Protein AF-A0A5H2Y8Z6-F1 (afdb_monomer_lite)

Foldseek 3Di:
DPPPPVVVVVVLDQKDWDAFKFKKAFAPPCVPDDDPLRFLQSLVCVSVVPPDFDFFFFPPGRHTFPHFTWIARCPDPDPVSNPFIWTTGHHPVVSVDHGDMGITGGRGMTGGPPCCSRVVD

pLDDT: mean 89.79, std 12.62, range [40.81, 98.44]

Secondary structure (DSSP, 8-state):
---HHHHHHHHT-SEEE-SS--EEEEPSS-TT---TTSSHHHHHHHHHT--SPPBPSBTT--SBP-EEEEEE-TT-S-HHHHTS-EEEEE-HHHHTSTT-EEEBPTTPEEEE--HHHHT--

Radius of gyration: 13.83 Å; chains: 1; bounding box: 47×32×28 Å

Structure (mmCIF, N/CA/C/O backbone):
data_AF-A0A5H2Y8Z6-F1
#
_entry.id   AF-A0A5H2Y8Z6-F1
#
loop_
_atom_site.group_PDB
_atom_site.id
_atom_site.type_symbol
_atom_site.label_atom_id
_atom_site.label_alt_id
_atom_site.label_comp_id
_atom_site.label_asym_id
_atom_site.label_entity_id
_atom_site.label_seq_id
_atom_site.pdbx_PDB_ins_code
_atom_site.Cartn_x
_atom_site.Cartn_y
_atom_site.Cartn_z
_atom_site.occupancy
_atom_site.B_iso_or_equiv
_atom_site.auth_seq_id
_atom_site.auth_comp_id
_atom_site.auth_asym_id
_atom_site.auth_atom_id
_atom_site.pdbx_PDB_model_num
ATOM 1 N N . MET A 1 1 ? 35.136 2.781 1.533 1.00 41.31 1 MET A N 1
ATOM 2 C CA . MET A 1 1 ? 33.767 3.291 1.774 1.00 41.31 1 MET A CA 1
ATOM 3 C C . MET A 1 1 ? 32.783 2.126 1.738 1.00 41.31 1 MET A C 1
ATOM 5 O O . MET A 1 1 ? 32.560 1.551 0.681 1.00 41.31 1 MET A O 1
ATOM 9 N N . HIS A 1 2 ? 32.266 1.718 2.900 1.00 40.81 2 HIS A N 1
ATOM 10 C CA . HIS A 1 2 ? 31.299 0.622 3.059 1.00 40.81 2 HIS A CA 1
ATOM 11 C C . HIS A 1 2 ? 29.877 1.099 2.695 1.00 40.81 2 HIS A C 1
ATOM 13 O O . HIS A 1 2 ? 29.038 1.305 3.560 1.00 40.81 2 HIS A O 1
ATOM 19 N N . VAL A 1 3 ? 29.597 1.308 1.406 1.00 50.22 3 VAL A N 1
ATOM 20 C CA . VAL A 1 3 ? 28.240 1.649 0.911 1.00 50.22 3 VAL A CA 1
ATOM 21 C C . VAL A 1 3 ? 27.413 0.417 0.519 1.00 50.22 3 VAL A C 1
ATOM 23 O O . VAL A 1 3 ? 26.210 0.520 0.308 1.00 50.22 3 VAL A O 1
ATOM 26 N N . ARG A 1 4 ? 28.031 -0.772 0.465 1.00 51.59 4 ARG A N 1
ATOM 27 C CA . ARG A 1 4 ? 27.358 -2.025 0.073 1.00 51.59 4 ARG A CA 1
ATOM 28 C C . ARG A 1 4 ? 26.432 -2.614 1.148 1.00 51.59 4 ARG A C 1
ATOM 30 O O . ARG A 1 4 ? 25.507 -3.324 0.782 1.00 51.59 4 ARG A O 1
ATOM 37 N N . GLY A 1 5 ? 26.661 -2.322 2.433 1.00 54.66 5 GLY A N 1
ATOM 38 C CA . GLY A 1 5 ? 25.867 -2.873 3.545 1.00 54.66 5 GLY A CA 1
ATOM 39 C C . GLY A 1 5 ? 24.472 -2.252 3.644 1.00 54.66 5 GLY A C 1
ATOM 40 O O . GLY A 1 5 ? 23.476 -2.948 3.482 1.00 54.66 5 GLY A O 1
ATOM 41 N N . TYR A 1 6 ? 24.406 -0.926 3.787 1.00 59.97 6 TYR A N 1
ATOM 42 C CA . TYR A 1 6 ? 23.151 -0.186 3.984 1.00 59.97 6 TYR A CA 1
ATOM 43 C C . TYR A 1 6 ? 22.122 -0.394 2.866 1.00 59.97 6 TYR A C 1
ATOM 45 O O . TYR A 1 6 ? 20.934 -0.555 3.124 1.00 59.97 6 TYR A O 1
ATOM 53 N N . PHE A 1 7 ? 22.566 -0.426 1.609 1.00 58.69 7 PHE A N 1
ATOM 54 C CA . PHE A 1 7 ? 21.666 -0.652 0.477 1.00 58.69 7 PHE A CA 1
ATOM 55 C C . PHE A 1 7 ? 21.048 -2.058 0.497 1.00 58.69 7 PHE A C 1
ATOM 57 O O . PHE A 1 7 ? 19.872 -2.231 0.172 1.00 58.69 7 PHE A O 1
ATOM 64 N N . TRP A 1 8 ? 21.830 -3.063 0.898 1.00 61.78 8 TRP A N 1
ATOM 65 C CA . TRP A 1 8 ? 21.368 -4.446 0.959 1.00 61.78 8 TRP A CA 1
ATOM 66 C C . TRP A 1 8 ? 20.428 -4.683 2.138 1.00 61.78 8 TRP A C 1
ATOM 68 O O . TRP A 1 8 ? 19.400 -5.338 1.980 1.00 61.78 8 TRP A O 1
ATOM 78 N N . GLU A 1 9 ? 20.695 -4.037 3.271 1.00 67.00 9 GLU A N 1
ATOM 79 C CA . GLU A 1 9 ? 19.783 -4.001 4.416 1.00 67.00 9 GLU A CA 1
ATOM 80 C C . GLU A 1 9 ? 18.419 -3.396 4.054 1.00 67.00 9 GLU A C 1
ATOM 82 O O . GLU A 1 9 ? 17.388 -3.945 4.439 1.00 67.00 9 GLU A O 1
ATOM 87 N N . MET A 1 10 ? 18.380 -2.326 3.248 1.00 66.00 10 MET A N 1
ATOM 88 C CA . MET A 1 10 ? 17.113 -1.721 2.812 1.00 66.00 10 MET A CA 1
ATOM 89 C C . MET A 1 10 ? 16.278 -2.654 1.929 1.00 66.00 10 MET A C 1
ATOM 91 O O . MET A 1 10 ? 15.058 -2.704 2.077 1.00 66.00 10 MET A O 1
ATOM 95 N N . LEU A 1 11 ? 16.910 -3.405 1.024 1.00 70.69 11 LEU A N 1
ATOM 96 C CA . LEU A 1 11 ? 16.205 -4.354 0.153 1.00 70.69 11 LEU A CA 1
ATOM 97 C C . LEU A 1 11 ? 15.732 -5.603 0.902 1.00 70.69 11 LEU A C 1
ATOM 99 O O . LEU A 1 11 ? 14.743 -6.219 0.503 1.00 70.69 11 LEU A O 1
ATOM 103 N N . MET A 1 12 ? 16.402 -5.946 2.002 1.00 78.81 12 MET A N 1
ATOM 104 C CA . MET A 1 12 ? 15.996 -7.009 2.924 1.00 78.81 12 MET A CA 1
ATOM 105 C C . MET A 1 12 ? 15.057 -6.507 4.032 1.00 78.81 12 MET A C 1
ATOM 107 O O . MET A 1 12 ? 14.625 -7.285 4.885 1.00 78.81 12 MET A O 1
ATOM 111 N N . SER A 1 13 ? 14.694 -5.223 4.030 1.00 87.06 13 SER A N 1
ATOM 112 C CA . SER A 1 13 ? 13.721 -4.707 4.983 1.00 87.06 13 SER A CA 1
ATOM 113 C C . SER A 1 13 ? 12.315 -5.190 4.633 1.00 87.06 13 SER A C 1
ATOM 115 O O . SER A 1 13 ? 11.842 -5.072 3.501 1.00 87.06 13 SER A O 1
ATOM 117 N N . LYS A 1 14 ? 11.601 -5.697 5.642 1.00 92.69 14 LYS A N 1
ATOM 118 C CA . LYS A 1 14 ? 10.192 -6.099 5.506 1.00 92.69 14 LYS A CA 1
ATOM 119 C C . LYS A 1 14 ? 9.261 -4.896 5.368 1.00 92.69 14 LYS A C 1
ATOM 121 O O . LYS A 1 14 ? 8.152 -5.046 4.861 1.00 92.69 14 LYS A O 1
ATOM 126 N N . THR A 1 15 ? 9.705 -3.721 5.807 1.00 95.19 15 THR A N 1
ATOM 127 C CA . THR A 1 15 ? 8.919 -2.486 5.817 1.00 95.19 15 THR A CA 1
ATOM 128 C C . THR A 1 15 ? 9.699 -1.325 5.215 1.00 95.19 15 THR A C 1
ATOM 130 O O . THR A 1 15 ? 10.912 -1.218 5.388 1.00 95.19 15 THR A O 1
ATOM 133 N N . LEU A 1 16 ? 8.993 -0.412 4.562 1.00 95.50 16 LEU A N 1
ATOM 134 C CA . LEU A 1 16 ? 9.518 0.849 4.065 1.00 95.50 16 LEU A CA 1
ATOM 135 C C . LEU A 1 16 ? 8.659 1.985 4.617 1.00 95.50 16 LEU A C 1
ATOM 137 O O . LEU A 1 16 ? 7.495 2.113 4.247 1.00 95.50 16 LEU A O 1
ATOM 141 N N . THR A 1 17 ? 9.239 2.816 5.476 1.00 94.56 17 THR A N 1
ATOM 142 C CA . THR A 1 17 ? 8.620 4.074 5.907 1.00 94.56 17 THR A CA 1
ATOM 143 C C . THR A 1 17 ? 9.103 5.179 4.988 1.00 94.56 17 THR A C 1
ATOM 145 O O . THR A 1 17 ? 10.307 5.331 4.777 1.00 94.56 17 THR A O 1
ATOM 148 N N . THR A 1 18 ? 8.176 5.936 4.416 1.00 90.38 18 THR A N 1
ATOM 149 C CA . THR A 1 18 ? 8.527 7.071 3.560 1.00 90.38 18 THR A CA 1
ATOM 150 C C . THR A 1 18 ? 8.672 8.334 4.392 1.00 90.38 18 THR A C 1
ATOM 152 O O . THR A 1 18 ? 8.048 8.444 5.437 1.00 90.38 18 THR A O 1
ATOM 155 N N . ASN A 1 19 ? 9.485 9.288 3.940 1.00 90.69 19 ASN A N 1
ATOM 156 C CA . ASN A 1 19 ? 9.488 10.633 4.511 1.00 90.69 19 ASN A CA 1
ATOM 157 C C . ASN A 1 19 ? 8.523 11.496 3.692 1.00 90.69 19 ASN A C 1
ATOM 159 O O . ASN A 1 19 ? 8.725 11.692 2.490 1.00 90.69 19 ASN A O 1
ATOM 163 N N . GLY A 1 20 ? 7.439 11.941 4.321 1.00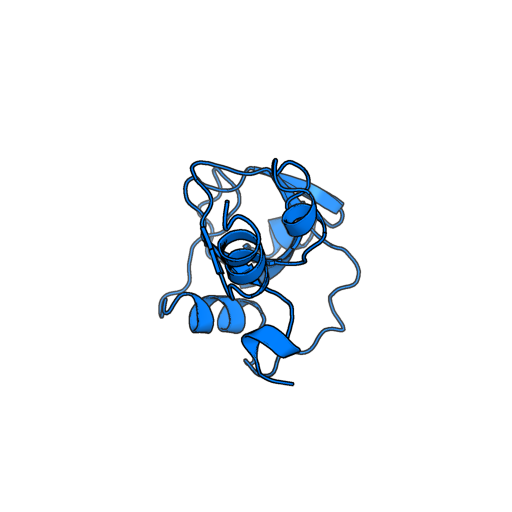 94.44 20 GLY A N 1
ATOM 164 C CA . GLY A 1 20 ? 6.328 12.588 3.646 1.00 94.44 20 GLY A CA 1
ATOM 165 C C . GLY A 1 20 ? 5.536 11.630 2.754 1.00 94.44 20 GLY A C 1
ATOM 166 O O . GLY A 1 20 ? 5.613 10.402 2.850 1.00 94.44 20 GLY A O 1
ATOM 167 N N . SER A 1 21 ? 4.705 12.210 1.894 1.00 96.69 21 SER A N 1
ATOM 168 C CA . SER A 1 21 ? 3.887 11.445 0.958 1.00 96.69 21 SER A CA 1
ATOM 169 C C . SER A 1 21 ? 4.739 10.866 -0.183 1.00 96.69 21 SER A C 1
ATOM 171 O O . SER A 1 21 ? 5.691 11.496 -0.656 1.00 96.69 21 SER A O 1
ATOM 173 N N . VAL A 1 22 ? 4.334 9.722 -0.739 1.00 97.56 22 VAL A N 1
ATOM 174 C CA . VAL A 1 22 ? 4.891 9.132 -1.976 1.00 97.56 22 VAL A CA 1
ATOM 175 C C . VAL A 1 22 ? 3.803 8.902 -3.024 1.00 97.56 22 VAL A C 1
ATOM 177 O O . VAL A 1 22 ? 2.613 8.997 -2.731 1.00 97.56 22 VAL A O 1
ATOM 180 N N . THR A 1 23 ? 4.203 8.728 -4.284 1.00 98.06 23 THR A N 1
ATOM 181 C CA . THR A 1 23 ? 3.275 8.270 -5.327 1.00 98.06 23 THR A CA 1
ATOM 182 C C . THR A 1 23 ? 3.234 6.754 -5.271 1.00 98.06 23 THR A C 1
ATOM 184 O O . THR A 1 23 ? 4.289 6.123 -5.304 1.00 98.06 23 THR A O 1
ATOM 187 N N . MET A 1 24 ? 2.035 6.192 -5.189 1.00 97.44 24 MET A N 1
ATOM 188 C CA . MET A 1 24 ? 1.787 4.755 -5.207 1.00 97.44 24 MET A CA 1
ATOM 189 C C . MET A 1 24 ? 0.902 4.416 -6.400 1.00 97.44 24 MET A C 1
ATOM 191 O O . MET A 1 24 ? -0.080 5.111 -6.644 1.00 97.44 24 MET A O 1
ATOM 195 N N . LYS A 1 25 ? 1.246 3.368 -7.145 1.00 97.50 25 LYS A N 1
ATOM 196 C CA . LYS A 1 25 ? 0.446 2.878 -8.270 1.00 97.50 25 LYS A CA 1
ATOM 197 C C . LYS A 1 25 ? -0.118 1.506 -7.929 1.00 97.50 25 LYS A C 1
ATOM 199 O O . LYS A 1 25 ? 0.662 0.611 -7.601 1.00 97.50 25 LYS A O 1
ATOM 204 N N . ASN A 1 26 ? -1.437 1.342 -8.030 1.00 94.94 26 ASN A N 1
ATOM 205 C CA . ASN A 1 26 ? -2.091 0.048 -7.829 1.00 94.94 26 ASN A CA 1
ATOM 206 C C . ASN A 1 26 ? -1.696 -0.953 -8.914 1.00 94.94 26 ASN A C 1
ATOM 208 O O . ASN A 1 26 ? -1.688 -0.631 -10.102 1.00 94.94 26 ASN A O 1
ATOM 212 N N . LEU A 1 27 ? -1.418 -2.187 -8.500 1.00 93.19 27 LEU A N 1
ATOM 213 C CA . LEU A 1 27 ? -1.129 -3.294 -9.401 1.00 93.19 27 LEU A CA 1
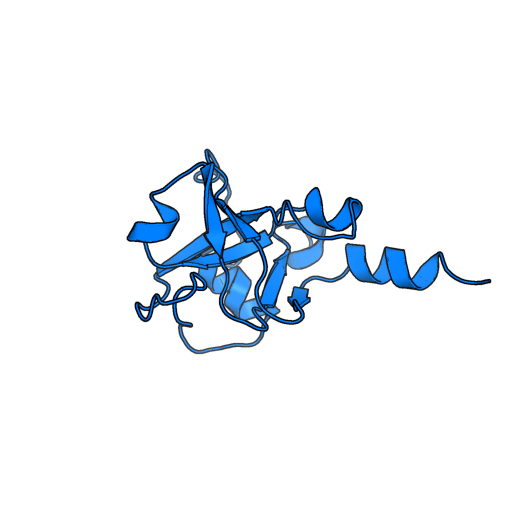ATOM 214 C C . LEU A 1 27 ? -2.397 -4.078 -9.738 1.00 93.19 27 LEU A C 1
ATOM 216 O O . LEU A 1 27 ? -3.126 -4.521 -8.849 1.00 93.19 27 LEU A O 1
ATOM 220 N N . ASN A 1 28 ? -2.610 -4.309 -11.031 1.00 87.44 28 ASN A N 1
ATOM 221 C CA . ASN A 1 28 ? -3.652 -5.198 -11.529 1.00 87.44 28 ASN A CA 1
ATOM 222 C C . ASN A 1 28 ? -3.233 -6.682 -11.429 1.00 87.44 28 ASN A C 1
ATOM 224 O O . ASN A 1 28 ? -2.046 -6.995 -11.316 1.00 87.44 28 ASN A O 1
ATOM 228 N N . GLY A 1 29 ? -4.202 -7.602 -11.479 1.00 78.38 29 GLY A N 1
ATOM 229 C CA . GLY A 1 29 ? -3.947 -9.046 -11.587 1.00 78.38 29 GLY A CA 1
ATOM 230 C C . GLY A 1 29 ? -3.251 -9.661 -10.370 1.00 78.38 29 GLY A C 1
ATOM 231 O O . GLY A 1 29 ? -2.474 -10.603 -10.498 1.00 78.38 29 GLY A O 1
ATOM 232 N N . THR A 1 30 ? -3.473 -9.103 -9.177 1.00 80.19 30 THR A N 1
ATOM 233 C CA . THR A 1 30 ? -2.887 -9.616 -7.925 1.00 80.19 30 THR A CA 1
ATOM 234 C C . THR A 1 30 ? -3.866 -10.429 -7.078 1.00 80.19 30 THR A C 1
ATOM 236 O O . THR A 1 30 ? -3.503 -10.848 -5.981 1.00 80.19 30 THR A O 1
ATOM 239 N N . SER A 1 31 ? -5.074 -10.679 -7.596 1.00 70.25 31 SER A N 1
ATOM 240 C CA . SER A 1 31 ? -6.147 -11.443 -6.945 1.00 70.25 31 SER A CA 1
ATOM 241 C C . SER A 1 31 ? -5.740 -12.866 -6.587 1.00 70.25 31 SER A C 1
ATOM 243 O O . SER A 1 31 ? -6.116 -13.350 -5.529 1.00 70.25 31 SER A O 1
ATOM 245 N N . ASP A 1 32 ? -4.925 -13.498 -7.429 1.00 70.75 32 ASP A N 1
ATOM 246 C CA . ASP A 1 32 ? -4.572 -14.919 -7.298 1.00 70.75 32 ASP A CA 1
ATOM 247 C C . ASP A 1 32 ? -3.393 -15.131 -6.334 1.00 70.75 32 ASP A C 1
ATOM 249 O O . ASP A 1 32 ? -2.845 -16.225 -6.195 1.00 70.75 32 ASP A O 1
ATOM 253 N N . LYS A 1 33 ? -2.935 -14.052 -5.688 1.00 75.75 33 LYS A N 1
ATOM 254 C CA . LYS A 1 33 ? -1.835 -14.107 -4.734 1.00 75.75 33 LYS A CA 1
ATOM 255 C C . LYS A 1 33 ? -2.382 -14.403 -3.349 1.00 75.75 33 LYS A C 1
ATOM 257 O O . LYS A 1 33 ? -2.820 -13.498 -2.646 1.00 75.75 33 LYS A O 1
ATOM 262 N N . ASP A 1 34 ? -2.217 -15.642 -2.914 1.00 81.00 34 ASP A N 1
ATOM 263 C CA . ASP A 1 34 ? -2.499 -16.009 -1.530 1.00 81.00 34 ASP A CA 1
ATOM 264 C C . ASP A 1 34 ? -1.346 -15.635 -0.591 1.00 81.00 34 ASP A C 1
ATOM 266 O O . ASP A 1 34 ? -0.156 -15.802 -0.914 1.00 81.00 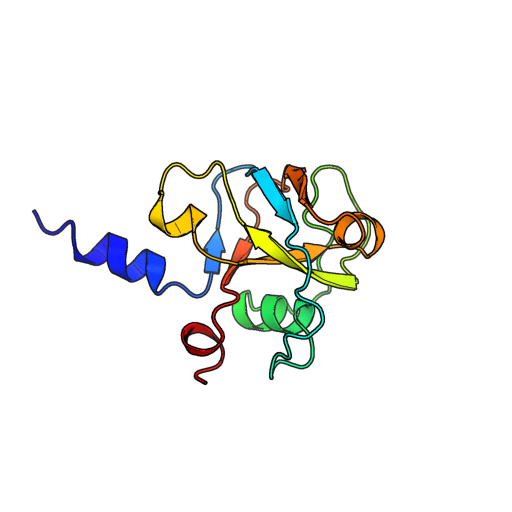34 ASP A O 1
ATOM 270 N N . CYS A 1 35 ? -1.712 -15.164 0.604 1.00 84.06 35 CYS A N 1
ATOM 271 C CA . CYS A 1 35 ? -0.801 -14.908 1.713 1.00 84.06 35 CYS A CA 1
ATOM 272 C C . CYS A 1 35 ? -1.170 -15.766 2.930 1.00 84.06 35 CYS A C 1
ATOM 274 O O . CYS A 1 35 ? -2.325 -15.821 3.344 1.00 84.06 35 CYS A O 1
ATOM 276 N N . LYS A 1 36 ? -0.163 -16.382 3.562 1.00 86.50 36 LYS A N 1
ATOM 277 C CA . LYS A 1 36 ? -0.332 -17.200 4.778 1.00 86.50 36 LYS A CA 1
ATOM 278 C C . LYS A 1 36 ? -0.796 -16.396 5.999 1.00 86.50 36 LYS A C 1
ATOM 280 O O . LYS A 1 36 ? -1.206 -16.989 6.988 1.00 86.50 36 LYS A O 1
ATOM 285 N N . CYS A 1 37 ? -0.745 -15.065 5.937 1.00 88.69 37 CYS A N 1
ATOM 286 C CA . CYS A 1 37 ? -1.258 -14.178 6.981 1.00 88.69 37 CYS A CA 1
ATOM 287 C C . CYS A 1 37 ? -2.798 -14.086 7.011 1.00 88.69 37 CYS A C 1
ATOM 289 O O . CYS A 1 37 ? -3.329 -13.330 7.815 1.00 88.69 37 CYS A O 1
ATOM 291 N N . GLY A 1 38 ? -3.515 -14.815 6.147 1.00 89.69 38 GLY A N 1
ATOM 292 C CA . GLY A 1 38 ? -4.979 -14.801 6.050 1.00 89.69 38 GLY A CA 1
ATOM 293 C C . GLY A 1 38 ? -5.479 -13.789 5.021 1.00 89.69 38 GLY A C 1
ATOM 294 O O . GLY A 1 38 ? -6.197 -14.152 4.095 1.00 89.69 38 GLY A O 1
ATOM 295 N N . SER A 1 39 ? -5.028 -12.539 5.118 1.00 93.06 39 SER A N 1
ATOM 296 C CA . SER A 1 39 ? -5.247 -11.518 4.090 1.00 93.06 39 SER A CA 1
ATOM 297 C C . SER A 1 39 ? -4.008 -10.644 3.894 1.00 93.06 39 SER A C 1
ATOM 299 O O . SER A 1 39 ? -3.109 -10.602 4.736 1.00 93.06 39 SER A O 1
ATOM 301 N N . TRP A 1 40 ? -3.955 -9.891 2.794 1.00 95.62 40 TRP A N 1
ATOM 302 C CA . TRP A 1 40 ? -2.900 -8.892 2.597 1.00 95.62 40 TRP A CA 1
ATOM 303 C C . TRP A 1 40 ? -3.019 -7.704 3.559 1.00 95.62 40 TRP A C 1
ATOM 305 O O . TRP A 1 40 ? -2.009 -7.096 3.905 1.00 95.62 40 TRP A O 1
ATOM 315 N N . LEU A 1 41 ? -4.221 -7.379 4.047 1.00 96.31 41 LEU A N 1
ATOM 316 C CA . LEU A 1 41 ? -4.359 -6.365 5.096 1.00 96.31 41 LEU A CA 1
ATOM 317 C C . LEU A 1 41 ? -3.761 -6.867 6.416 1.00 96.31 41 LEU A C 1
ATOM 319 O O . LEU A 1 41 ? -3.049 -6.126 7.090 1.00 96.31 41 LEU A O 1
ATOM 323 N N . ASP A 1 42 ? -3.998 -8.133 6.754 1.00 95.31 42 ASP A N 1
ATOM 324 C CA . ASP A 1 42 ? -3.421 -8.751 7.949 1.00 95.31 42 ASP A CA 1
ATOM 325 C C . ASP A 1 42 ? -1.911 -8.922 7.814 1.00 95.31 42 ASP A C 1
ATOM 327 O O . ASP A 1 42 ? -1.181 -8.668 8.766 1.00 95.31 42 ASP A O 1
ATOM 331 N N . HIS A 1 43 ? -1.415 -9.239 6.614 1.00 95.94 43 HIS A N 1
ATOM 332 C CA . HIS A 1 43 ? 0.015 -9.200 6.309 1.00 95.94 43 HIS A CA 1
ATOM 333 C C . HIS A 1 43 ? 0.615 -7.842 6.663 1.00 95.94 43 HIS A C 1
ATOM 335 O O . HIS A 1 43 ? 1.614 -7.769 7.375 1.00 95.94 43 HIS A O 1
ATOM 341 N N . TRP A 1 44 ? -0.022 -6.755 6.223 1.00 97.50 44 TRP A N 1
ATOM 342 C CA . TRP A 1 44 ? 0.431 -5.417 6.577 1.00 97.50 44 TRP A CA 1
ATOM 343 C C . TRP A 1 44 ? 0.449 -5.211 8.099 1.00 97.50 44 TRP A C 1
ATOM 345 O O . TRP A 1 44 ? 1.481 -4.822 8.641 1.00 97.50 44 TRP A O 1
ATOM 355 N N . LYS A 1 45 ? -0.644 -5.548 8.797 1.00 96.25 45 LYS A N 1
ATOM 356 C CA . LYS A 1 45 ? -0.770 -5.422 10.262 1.00 96.25 45 LYS A CA 1
ATOM 357 C C . LYS A 1 45 ? 0.304 -6.201 11.025 1.00 96.25 45 LYS A C 1
ATOM 359 O O . LYS A 1 45 ? 0.902 -5.673 11.960 1.00 96.25 45 LYS A O 1
ATOM 364 N N . VAL A 1 46 ? 0.584 -7.437 10.608 1.00 95.38 46 VAL A N 1
ATOM 365 C CA . VAL A 1 46 ? 1.598 -8.309 11.222 1.00 95.38 46 VAL A CA 1
ATOM 366 C C . VAL A 1 46 ? 2.979 -7.660 11.164 1.00 95.38 46 VAL A C 1
ATOM 368 O O . VAL A 1 46 ? 3.673 -7.602 12.179 1.00 95.38 46 VAL A O 1
ATOM 371 N N . PHE A 1 47 ? 3.380 -7.139 10.001 1.00 95.25 47 PHE A N 1
ATOM 372 C CA . PHE A 1 47 ? 4.725 -6.580 9.832 1.00 95.25 47 PHE A CA 1
ATOM 373 C C . PHE A 1 47 ? 4.866 -5.139 10.328 1.00 95.25 47 PHE A C 1
ATOM 375 O O . PHE A 1 47 ? 5.979 -4.737 10.660 1.00 95.25 47 PHE A O 1
ATOM 382 N N . THR A 1 48 ? 3.772 -4.384 10.455 1.00 95.19 48 THR A N 1
ATOM 383 C CA . THR A 1 48 ? 3.783 -3.070 11.121 1.00 95.19 48 THR A CA 1
ATOM 384 C C . THR A 1 48 ? 3.537 -3.145 12.626 1.00 95.19 48 THR A C 1
ATOM 386 O O . THR A 1 48 ? 3.730 -2.147 13.317 1.00 95.19 48 THR A O 1
ATOM 389 N N . LYS A 1 49 ? 3.152 -4.317 13.153 1.00 94.88 49 LYS A N 1
ATOM 390 C CA . LYS A 1 49 ? 2.761 -4.537 14.558 1.00 94.88 49 LYS A CA 1
ATOM 391 C C . LYS A 1 49 ? 1.556 -3.689 14.991 1.00 94.88 49 LYS A C 1
ATOM 393 O O . LYS A 1 49 ? 1.384 -3.406 16.175 1.00 94.88 49 LYS A O 1
ATOM 398 N N . VAL A 1 50 ? 0.715 -3.292 14.038 1.00 93.81 50 VAL A N 1
ATOM 399 C CA . VAL A 1 50 ? -0.516 -2.537 14.289 1.00 93.81 50 VAL A CA 1
ATOM 400 C C . VAL A 1 50 ? -1.677 -3.518 14.412 1.00 93.81 50 VAL A C 1
ATOM 402 O O . VAL A 1 50 ? -1.966 -4.260 13.479 1.00 93.81 50 VAL A O 1
ATOM 405 N N . SER A 1 51 ? -2.362 -3.522 15.555 1.00 90.56 51 SER A N 1
ATOM 406 C CA . SER A 1 51 ? -3.508 -4.409 15.804 1.00 90.56 51 SER A CA 1
ATOM 407 C C . SER A 1 51 ? -4.838 -3.840 15.302 1.00 90.56 51 SER A C 1
ATOM 409 O O . SER A 1 51 ? -5.746 -4.594 14.948 1.00 90.56 51 SER A O 1
ATOM 411 N N . SER A 1 52 ? -4.969 -2.513 15.247 1.00 94.50 52 SER A N 1
ATOM 412 C CA . SER A 1 52 ? -6.177 -1.842 14.773 1.00 94.50 52 SER A CA 1
ATOM 413 C C . SER A 1 52 ? -6.280 -1.853 13.246 1.00 94.50 52 SER A C 1
ATOM 415 O O . SER A 1 52 ? -5.299 -2.018 12.519 1.00 94.50 52 SER A O 1
ATOM 417 N N . THR A 1 53 ? -7.497 -1.684 12.730 1.00 94.94 53 THR A N 1
ATOM 418 C CA . THR A 1 53 ? -7.696 -1.471 11.294 1.00 94.94 53 THR A CA 1
ATOM 419 C C . THR A 1 53 ? -7.275 -0.044 10.937 1.00 94.94 53 THR A C 1
ATOM 421 O O . THR A 1 53 ? -7.873 0.902 11.453 1.00 94.94 53 THR A O 1
ATOM 424 N N . PRO A 1 54 ? -6.257 0.137 10.075 1.00 96.38 54 PRO A N 1
ATOM 425 C CA . PRO A 1 54 ? -5.814 1.463 9.673 1.00 96.38 54 PRO A CA 1
ATOM 426 C C . PRO A 1 54 ? -6.841 2.122 8.744 1.00 96.38 54 PRO A C 1
ATOM 428 O O . PRO A 1 54 ? -7.721 1.472 8.173 1.00 96.38 54 PRO A O 1
ATOM 431 N N . THR A 1 55 ? -6.702 3.429 8.549 1.00 97.81 55 THR A N 1
ATOM 432 C CA . THR A 1 55 ? -7.417 4.125 7.471 1.00 97.81 55 THR A CA 1
ATOM 433 C C . THR A 1 55 ? -6.747 3.859 6.124 1.00 97.81 55 THR A C 1
ATOM 435 O O . THR A 1 55 ? -5.589 3.446 6.058 1.00 97.81 55 THR A O 1
ATOM 438 N N . CYS A 1 56 ? -7.468 4.113 5.033 1.00 98.38 56 CYS A N 1
ATOM 439 C CA . CYS A 1 56 ? -6.920 4.032 3.687 1.00 98.38 56 CYS A CA 1
ATOM 440 C C . CYS A 1 56 ? -5.676 4.928 3.543 1.00 98.38 56 CYS A C 1
ATOM 442 O O . CYS A 1 56 ? -5.667 6.080 3.985 1.00 98.38 56 CYS A O 1
ATOM 444 N N . HIS A 1 57 ? -4.636 4.399 2.898 1.00 97.69 57 HIS A N 1
ATOM 445 C CA . HIS A 1 57 ? -3.384 5.110 2.645 1.00 97.69 57 HIS A CA 1
ATOM 446 C C . HIS A 1 57 ? -3.496 6.249 1.632 1.00 97.69 57 HIS A C 1
ATOM 448 O O . HIS A 1 57 ? -2.573 7.054 1.550 1.00 97.69 57 HIS A O 1
ATOM 454 N N . VAL A 1 58 ? -4.579 6.345 0.857 1.00 98.44 58 VAL A N 1
ATOM 455 C CA . VAL A 1 58 ? -4.763 7.442 -0.103 1.00 98.44 58 VAL A CA 1
ATOM 456 C C . VAL A 1 58 ? -4.934 8.760 0.655 1.00 98.44 58 VAL A C 1
ATOM 458 O O . VAL A 1 58 ? -5.749 8.866 1.575 1.00 98.44 58 VAL A O 1
ATOM 461 N N . ALA A 1 59 ? -4.149 9.770 0.281 1.00 98.12 59 ALA A N 1
ATOM 462 C CA . ALA A 1 59 ? -4.223 11.104 0.861 1.00 98.12 59 ALA A CA 1
ATOM 463 C C . ALA A 1 59 ? -5.645 11.674 0.732 1.00 98.12 59 ALA A C 1
ATOM 465 O O . ALA A 1 59 ? -6.272 11.569 -0.319 1.00 98.12 59 ALA A O 1
ATOM 466 N N . GLY A 1 60 ? -6.164 12.257 1.815 1.00 97.44 60 GLY A N 1
ATOM 467 C CA . GLY A 1 60 ? -7.530 12.790 1.870 1.00 97.44 60 GLY A CA 1
ATOM 468 C C . GLY A 1 60 ? -8.637 11.744 2.070 1.00 97.44 60 GLY A C 1
ATOM 469 O O . GLY A 1 60 ? -9.774 12.120 2.339 1.00 97.44 60 GLY A O 1
ATOM 470 N N . CYS A 1 61 ? -8.338 10.441 2.010 1.00 98.31 61 CYS A N 1
ATOM 471 C CA . CYS A 1 61 ? -9.322 9.397 2.292 1.00 98.31 61 CYS A CA 1
ATOM 472 C C . CYS A 1 61 ? -9.336 9.025 3.781 1.00 98.31 61 CYS A C 1
ATOM 474 O O . CYS A 1 61 ? -8.322 8.602 4.336 1.00 98.31 61 CYS A O 1
ATOM 476 N N . ASN A 1 62 ? -10.503 9.115 4.420 1.00 97.56 62 ASN A N 1
ATOM 477 C CA . ASN A 1 62 ? -10.682 8.763 5.835 1.00 97.56 62 ASN A CA 1
ATOM 478 C C . ASN A 1 62 ? -11.434 7.443 6.054 1.00 97.56 62 ASN A C 1
ATOM 480 O O . ASN A 1 62 ? -11.621 7.030 7.195 1.00 97.56 62 ASN A O 1
ATOM 484 N N . SER A 1 63 ? -11.842 6.758 4.983 1.00 98.25 63 SER A N 1
ATOM 485 C CA . SER A 1 63 ? -12.446 5.428 5.077 1.00 98.25 63 SER A CA 1
ATOM 486 C C . SER A 1 63 ? -11.466 4.425 5.690 1.00 98.25 63 SER A C 1
ATOM 488 O O . SER A 1 63 ? -10.251 4.514 5.478 1.00 98.25 63 SER A O 1
ATOM 490 N N . LEU A 1 64 ? -11.996 3.445 6.421 1.00 98.25 64 LEU A N 1
ATOM 491 C CA . LEU A 1 64 ? -11.205 2.319 6.913 1.00 98.25 64 LEU A CA 1
ATOM 492 C C . LEU A 1 64 ? -10.650 1.499 5.745 1.00 98.25 64 LEU A C 1
ATOM 494 O O . LEU A 1 64 ? -11.275 1.390 4.687 1.00 98.25 64 LEU A O 1
ATOM 498 N N . ALA A 1 65 ? -9.462 0.935 5.941 1.00 97.81 65 ALA A N 1
ATOM 499 C CA . ALA A 1 65 ? -8.925 -0.042 5.016 1.00 97.81 65 ALA A CA 1
ATOM 500 C C . ALA A 1 65 ? -9.691 -1.362 5.150 1.00 97.81 65 ALA A C 1
ATOM 502 O O . ALA A 1 65 ? -9.916 -1.861 6.250 1.00 97.81 65 ALA A O 1
ATOM 503 N N . GLU A 1 66 ? -10.058 -1.933 4.012 1.00 97.06 66 GLU A N 1
ATOM 504 C CA . GLU A 1 66 ? -10.747 -3.223 3.919 1.00 97.06 66 GLU A CA 1
ATOM 505 C C . GLU A 1 66 ? -9.841 -4.295 3.310 1.00 97.06 66 GLU A C 1
ATOM 507 O O . GLU A 1 66 ? -10.071 -5.484 3.505 1.00 97.06 66 GLU A O 1
ATOM 512 N N . VAL A 1 67 ? -8.819 -3.879 2.557 1.00 95.75 67 VAL A N 1
ATOM 513 C CA . VAL A 1 67 ? -7.901 -4.758 1.831 1.00 95.75 67 VAL A CA 1
ATOM 514 C C . VAL A 1 67 ? -6.465 -4.244 1.928 1.00 95.75 67 VAL A C 1
ATOM 516 O O . VAL A 1 67 ? -6.224 -3.057 2.156 1.00 95.75 67 VAL A O 1
ATOM 519 N N . GLY A 1 68 ? -5.500 -5.144 1.741 1.00 96.25 68 GLY A N 1
ATOM 520 C CA . GLY A 1 68 ? -4.108 -4.782 1.486 1.00 96.25 68 GLY A CA 1
ATOM 521 C C . GLY A 1 68 ? -3.885 -4.704 -0.019 1.00 96.25 68 GLY A C 1
ATOM 522 O O . GLY A 1 68 ? -3.828 -5.738 -0.679 1.00 96.25 68 GLY A O 1
ATOM 523 N N . ALA A 1 69 ? -3.791 -3.492 -0.557 1.00 96.56 69 ALA A N 1
ATOM 524 C CA . ALA A 1 69 ? -3.547 -3.257 -1.972 1.00 96.56 69 ALA A CA 1
ATOM 525 C C . ALA A 1 69 ? -2.089 -3.553 -2.320 1.00 96.56 69 ALA A C 1
ATOM 527 O O . ALA A 1 69 ? -1.178 -3.105 -1.618 1.00 96.56 69 ALA A O 1
ATOM 528 N N . HIS A 1 70 ? -1.870 -4.252 -3.430 1.00 96.75 70 HIS A N 1
ATOM 529 C CA . HIS A 1 70 ? -0.544 -4.377 -4.015 1.00 96.75 70 HIS A CA 1
ATOM 530 C C . HIS A 1 70 ? -0.214 -3.118 -4.808 1.00 96.75 70 HIS A C 1
ATOM 532 O O . HIS A 1 70 ? -0.943 -2.753 -5.730 1.00 96.75 70 HIS A O 1
ATOM 538 N N . VAL A 1 71 ? 0.906 -2.484 -4.481 1.00 97.31 71 VAL A N 1
ATOM 539 C CA . VAL A 1 71 ? 1.346 -1.248 -5.124 1.00 97.31 71 VAL A CA 1
ATOM 540 C C . VAL A 1 71 ? 2.824 -1.297 -5.483 1.00 97.31 71 VAL A C 1
ATOM 542 O O . VAL A 1 71 ? 3.611 -1.990 -4.839 1.00 97.31 71 VAL A O 1
ATOM 545 N N . ILE A 1 72 ? 3.209 -0.503 -6.475 1.00 97.12 72 ILE A N 1
ATOM 546 C CA . ILE A 1 72 ? 4.596 -0.054 -6.654 1.00 97.12 72 ILE A CA 1
ATOM 547 C C . ILE A 1 72 ? 4.708 1.419 -6.264 1.00 97.12 72 ILE A C 1
ATOM 549 O O . ILE A 1 72 ? 3.713 2.148 -6.252 1.00 97.12 72 ILE A O 1
ATOM 553 N N . LEU A 1 73 ? 5.929 1.867 -5.975 1.00 97.00 73 LEU A N 1
ATOM 554 C CA . LEU A 1 73 ? 6.237 3.256 -5.630 1.00 97.00 73 LEU A CA 1
ATOM 555 C C . LEU A 1 73 ? 7.104 3.882 -6.739 1.00 97.00 73 LEU A C 1
ATOM 557 O O . LEU A 1 73 ? 8.318 4.010 -6.577 1.00 97.00 73 LEU A O 1
ATOM 561 N N . PRO A 1 74 ? 6.521 4.242 -7.901 1.00 96.38 74 PRO A N 1
ATOM 562 C CA . PRO A 1 74 ? 7.272 4.482 -9.139 1.00 96.38 74 PRO A CA 1
ATOM 563 C C . PRO A 1 74 ? 8.136 5.749 -9.126 1.00 96.38 74 PRO A C 1
ATOM 565 O O . PRO A 1 74 ? 8.994 5.916 -9.988 1.00 96.38 74 PRO A O 1
ATOM 568 N N . LYS A 1 75 ? 7.926 6.649 -8.162 1.00 95.62 75 LYS A N 1
ATOM 569 C CA . LYS A 1 75 ? 8.623 7.944 -8.073 1.00 95.62 75 LYS A CA 1
ATOM 570 C C . LYS A 1 75 ? 9.587 8.030 -6.885 1.00 95.62 75 LYS A C 1
ATOM 572 O O . LYS A 1 75 ? 9.926 9.130 -6.475 1.00 95.62 75 LYS A O 1
ATOM 577 N N . LEU A 1 76 ? 10.000 6.895 -6.311 1.00 93.56 76 LEU A N 1
ATOM 578 C CA . LEU A 1 76 ? 11.109 6.881 -5.351 1.00 93.56 76 LEU A CA 1
ATOM 579 C C . LEU A 1 76 ? 12.442 7.143 -6.059 1.00 93.56 76 LEU A C 1
ATOM 581 O O . LEU A 1 76 ? 12.671 6.632 -7.156 1.00 93.56 76 LEU A O 1
ATOM 585 N N . ASP A 1 77 ? 13.344 7.856 -5.388 1.00 90.75 77 ASP A N 1
ATOM 586 C CA . ASP A 1 77 ? 14.692 8.123 -5.904 1.00 90.75 77 ASP A CA 1
ATOM 587 C C . ASP A 1 77 ? 15.515 6.834 -6.041 1.00 90.75 77 ASP A C 1
ATOM 589 O O . ASP A 1 77 ? 16.295 6.664 -6.978 1.00 90.75 77 ASP A O 1
ATOM 593 N N . ASN A 1 78 ? 15.312 5.880 -5.127 1.00 90.06 78 ASN A N 1
ATOM 594 C CA . ASN A 1 78 ? 15.999 4.596 -5.160 1.00 90.06 78 ASN A CA 1
ATOM 595 C C . ASN A 1 78 ? 15.339 3.647 -6.172 1.00 90.06 78 ASN A C 1
ATOM 597 O O . ASN A 1 78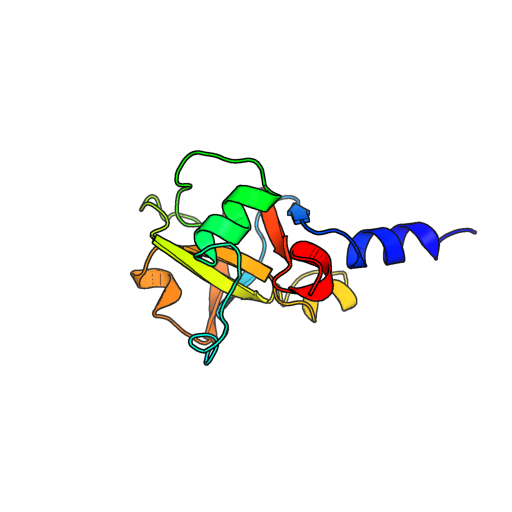 ? 14.277 3.072 -5.919 1.00 90.06 78 ASN A O 1
ATOM 601 N N . GLU A 1 79 ? 16.016 3.430 -7.301 1.00 91.44 79 GLU A N 1
ATOM 602 C CA . GLU A 1 79 ? 15.531 2.580 -8.388 1.00 91.44 79 GLU A CA 1
ATOM 603 C C . GLU A 1 79 ? 15.222 1.142 -7.959 1.00 91.44 79 GLU A C 1
ATOM 605 O O . GLU A 1 79 ? 14.246 0.564 -8.436 1.00 91.44 79 GLU A O 1
ATOM 610 N N . ALA A 1 80 ? 16.018 0.560 -7.063 1.00 90.19 80 ALA A N 1
ATOM 611 C CA . ALA A 1 80 ? 15.798 -0.815 -6.639 1.00 90.19 80 ALA A CA 1
ATOM 612 C C . ALA A 1 80 ? 14.506 -0.955 -5.827 1.00 90.19 80 ALA A C 1
ATOM 614 O O . ALA A 1 80 ? 13.783 -1.927 -6.022 1.00 90.19 80 ALA A O 1
ATOM 615 N N . LEU A 1 81 ? 14.160 0.047 -5.008 1.00 91.69 81 LEU A N 1
ATOM 616 C CA . LEU A 1 81 ? 12.884 0.082 -4.285 1.00 91.69 81 LEU A CA 1
ATOM 617 C C . LEU A 1 81 ? 11.690 0.280 -5.230 1.00 91.69 81 LEU A C 1
ATOM 619 O O . LEU A 1 81 ? 10.641 -0.318 -5.013 1.00 91.69 81 LEU A O 1
ATOM 623 N N . ARG A 1 82 ? 11.842 1.042 -6.325 1.00 92.81 82 ARG A N 1
ATOM 624 C CA . ARG A 1 82 ? 10.764 1.226 -7.322 1.00 92.81 82 ARG A CA 1
ATOM 625 C C . ARG A 1 82 ? 10.301 -0.078 -7.973 1.00 92.81 82 ARG A C 1
ATOM 627 O O . ARG A 1 82 ? 9.156 -0.164 -8.407 1.00 92.81 82 ARG A O 1
ATOM 634 N N . LYS A 1 83 ? 11.201 -1.059 -8.080 1.00 88.88 83 LYS A N 1
ATOM 635 C CA . LYS A 1 83 ? 10.947 -2.363 -8.714 1.00 88.88 83 LYS A CA 1
ATOM 636 C C . LYS A 1 83 ? 10.287 -3.370 -7.765 1.00 88.88 83 LYS A C 1
ATOM 638 O O . LYS A 1 83 ? 9.949 -4.468 -8.199 1.00 88.88 83 LYS A O 1
ATOM 643 N N . LEU A 1 84 ? 10.130 -3.027 -6.486 1.00 93.62 84 LEU A N 1
ATOM 644 C CA . LEU A 1 84 ? 9.515 -3.898 -5.492 1.00 93.62 84 LEU A CA 1
ATOM 645 C C . LEU A 1 84 ? 8.006 -3.675 -5.411 1.00 93.62 84 LEU A C 1
ATOM 647 O O . LEU A 1 84 ? 7.504 -2.562 -5.568 1.00 93.62 84 LEU A O 1
ATOM 651 N N . ASN A 1 85 ? 7.300 -4.758 -5.093 1.00 95.12 85 ASN A N 1
ATOM 652 C CA . ASN A 1 85 ? 5.881 -4.721 -4.783 1.00 95.12 85 ASN A CA 1
ATOM 653 C C . ASN A 1 85 ? 5.698 -4.569 -3.278 1.00 95.12 85 ASN A C 1
ATOM 655 O O . ASN A 1 85 ? 6.298 -5.300 -2.483 1.00 95.12 85 ASN A O 1
ATOM 659 N N . TYR A 1 86 ? 4.807 -3.666 -2.908 1.00 97.19 86 TYR A N 1
ATOM 660 C CA . TYR A 1 86 ? 4.461 -3.373 -1.533 1.00 97.19 86 TYR A CA 1
ATOM 661 C C . TYR A 1 86 ? 2.978 -3.591 -1.285 1.00 97.19 86 TYR A C 1
ATOM 663 O O . TYR A 1 86 ? 2.172 -3.639 -2.209 1.00 97.19 86 TYR A O 1
ATOM 671 N N . ILE A 1 87 ? 2.637 -3.682 -0.010 1.00 97.62 87 ILE A N 1
ATOM 672 C CA . ILE A 1 87 ? 1.287 -3.735 0.507 1.00 97.62 87 ILE A CA 1
ATOM 673 C C . ILE A 1 87 ? 0.980 -2.407 1.192 1.00 97.62 87 ILE A C 1
ATOM 675 O O . ILE A 1 87 ? 1.744 -1.950 2.050 1.00 97.62 87 ILE A O 1
ATOM 679 N N . ALA A 1 88 ? -0.148 -1.812 0.817 1.00 97.94 88 ALA A N 1
ATOM 680 C CA . ALA A 1 88 ? -0.702 -0.599 1.402 1.00 97.94 88 ALA A CA 1
ATOM 681 C C . ALA A 1 88 ? -2.172 -0.837 1.799 1.00 97.94 88 ALA A C 1
ATOM 683 O O . ALA A 1 88 ? -2.952 -1.297 0.964 1.00 97.94 88 ALA A O 1
ATOM 684 N N . PRO A 1 89 ? -2.602 -0.519 3.030 1.00 97.94 89 PRO A N 1
ATOM 685 C CA . PRO A 1 89 ? -4.005 -0.602 3.412 1.00 97.94 89 PRO A CA 1
ATOM 686 C C . PRO A 1 89 ? -4.872 0.348 2.577 1.00 97.94 89 PRO A C 1
ATOM 688 O O . PRO A 1 89 ? -4.620 1.555 2.515 1.00 97.94 89 PRO A O 1
ATOM 691 N N . MET A 1 90 ? -5.923 -0.173 1.946 1.00 97.94 90 MET A N 1
ATOM 692 C CA . MET A 1 90 ? -6.858 0.619 1.146 1.00 97.94 90 MET A CA 1
ATOM 693 C C . MET A 1 90 ? -8.311 0.212 1.380 1.00 97.94 90 MET A C 1
ATOM 695 O O . MET A 1 90 ? -8.612 -0.927 1.737 1.00 97.94 90 MET A O 1
ATOM 699 N N . CYS A 1 91 ? -9.231 1.156 1.174 1.00 98.06 91 CYS A N 1
ATOM 700 C CA . CYS A 1 91 ? -10.646 0.827 1.018 1.00 98.06 91 CYS A CA 1
ATOM 701 C C . CYS A 1 91 ? -10.886 0.187 -0.358 1.00 98.06 91 CYS A C 1
ATOM 703 O O . CYS A 1 91 ? -10.081 0.357 -1.284 1.00 98.06 91 CYS A O 1
ATOM 705 N N . LYS A 1 92 ? -12.011 -0.516 -0.524 1.00 95.94 92 LYS A N 1
ATOM 706 C CA . LYS A 1 92 ? -12.315 -1.192 -1.796 1.00 95.94 92 LYS A CA 1
ATOM 707 C C . LYS A 1 92 ? -12.436 -0.237 -2.980 1.00 95.94 92 LYS A C 1
ATOM 709 O O . LYS A 1 92 ? -12.021 -0.599 -4.072 1.00 95.94 92 LYS A O 1
ATOM 714 N N . SER A 1 93 ? -12.943 0.978 -2.765 1.00 97.12 93 SER A N 1
ATOM 715 C CA . SER A 1 93 ? -13.111 1.975 -3.834 1.00 97.12 93 SER A CA 1
ATOM 716 C C . SER A 1 93 ? -11.780 2.369 -4.487 1.00 97.12 93 SER A C 1
ATOM 718 O O . SER A 1 93 ? -11.672 2.386 -5.711 1.00 97.12 93 SER A O 1
ATOM 720 N N . HIS A 1 94 ? -10.740 2.622 -3.686 1.00 97.69 94 HIS A N 1
ATOM 721 C CA . HIS A 1 94 ? -9.417 2.945 -4.225 1.00 97.69 94 HIS A CA 1
ATOM 722 C C . HIS A 1 94 ? -8.703 1.709 -4.766 1.00 97.69 94 HIS A C 1
ATOM 724 O O . HIS A 1 94 ? -8.097 1.779 -5.828 1.00 97.69 94 HIS A O 1
ATOM 730 N N . ASN A 1 95 ? -8.801 0.563 -4.083 1.00 95.69 95 ASN A N 1
ATOM 731 C CA . ASN A 1 95 ? -8.193 -0.675 -4.576 1.00 95.69 95 ASN A CA 1
ATOM 732 C C . ASN A 1 95 ? -8.836 -1.175 -5.886 1.00 95.69 95 ASN A C 1
ATOM 734 O O . ASN A 1 95 ? -8.166 -1.799 -6.699 1.00 95.69 95 ASN A O 1
ATOM 738 N N . GLY A 1 96 ? -10.117 -0.875 -6.114 1.00 94.25 96 GLY A N 1
ATOM 739 C CA . GLY A 1 96 ? -10.854 -1.208 -7.336 1.00 94.25 96 GLY A CA 1
ATOM 740 C C . GLY A 1 96 ? -10.480 -0.369 -8.561 1.00 94.25 96 GLY A C 1
ATOM 741 O O . GLY A 1 96 ? -11.102 -0.524 -9.607 1.00 94.25 96 GLY A O 1
ATOM 742 N N . GLN A 1 97 ? -9.485 0.512 -8.444 1.00 95.06 97 GLN A N 1
ATOM 743 C CA . GLN A 1 97 ? -8.945 1.321 -9.534 1.00 95.06 97 GLN A CA 1
ATOM 744 C C . GLN A 1 97 ? -7.545 0.795 -9.894 1.00 95.06 97 GLN A C 1
ATOM 746 O O . GLN A 1 97 ? -6.544 1.281 -9.348 1.00 95.06 97 GLN A O 1
ATOM 751 N N . PRO A 1 98 ? -7.456 -0.256 -10.732 1.00 91.06 98 PRO A N 1
ATOM 752 C CA . PRO A 1 98 ? -6.179 -0.818 -11.154 1.00 91.06 98 PRO A CA 1
ATOM 753 C C . PRO A 1 98 ? -5.405 0.186 -12.010 1.00 91.06 98 PRO A C 1
ATOM 755 O O . PRO A 1 98 ? -5.996 1.010 -12.701 1.00 91.06 98 PRO A O 1
ATOM 758 N N . ASP A 1 99 ? -4.076 0.114 -11.959 1.00 93.25 99 ASP A N 1
ATOM 759 C CA . ASP A 1 99 ? -3.158 0.970 -12.720 1.00 93.25 99 ASP A CA 1
ATOM 760 C C . ASP A 1 99 ? -3.257 2.485 -12.454 1.00 93.25 99 ASP A C 1
ATOM 762 O O . ASP A 1 99 ? -2.526 3.268 -13.064 1.00 93.25 99 ASP A O 1
ATOM 766 N N . THR A 1 100 ? -4.072 2.903 -11.486 1.00 96.56 100 THR A N 1
ATOM 767 C CA . THR A 1 100 ? -4.184 4.298 -11.058 1.00 96.56 100 THR A CA 1
ATOM 768 C C . THR A 1 100 ? -3.061 4.679 -10.093 1.00 96.56 100 THR A C 1
ATOM 770 O O . THR A 1 100 ? -2.691 3.911 -9.197 1.00 96.56 100 THR A O 1
ATOM 773 N N . GLU A 1 101 ? -2.527 5.892 -10.265 1.00 97.75 101 GLU A N 1
ATOM 774 C CA . GLU A 1 101 ? -1.605 6.521 -9.319 1.00 97.75 101 GLU A CA 1
ATOM 775 C C . GLU A 1 101 ? -2.364 7.323 -8.259 1.00 97.75 101 GLU A C 1
ATOM 777 O O . GLU A 1 101 ? -3.223 8.148 -8.564 1.00 97.75 101 GLU A O 1
ATOM 782 N N . PHE A 1 102 ? -1.971 7.142 -7.005 1.00 98.06 102 PHE A N 1
ATOM 783 C CA . PHE A 1 102 ? -2.459 7.901 -5.866 1.00 98.06 102 PHE A CA 1
ATOM 784 C C . PHE A 1 102 ? -1.298 8.532 -5.109 1.00 98.06 102 PHE A C 1
ATOM 786 O O . PHE A 1 102 ? -0.167 8.038 -5.106 1.00 98.06 102 PHE A O 1
ATOM 793 N N . ARG A 1 103 ? -1.596 9.611 -4.388 1.00 98.25 103 ARG A N 1
ATOM 794 C CA . ARG A 1 103 ? -0.700 10.143 -3.364 1.00 98.25 103 ARG A CA 1
ATOM 795 C C . ARG A 1 103 ? -0.965 9.412 -2.050 1.00 98.25 103 ARG A C 1
ATOM 797 O O . ARG A 1 103 ? -2.120 9.313 -1.639 1.00 98.25 103 ARG A O 1
ATOM 804 N N . SER A 1 104 ? 0.074 8.911 -1.388 1.00 98.19 104 SER A N 1
ATOM 805 C CA . SER A 1 104 ? -0.067 8.359 -0.039 1.00 98.19 104 SER A CA 1
ATOM 806 C C . SER A 1 104 ? -0.268 9.471 0.990 1.00 98.19 104 SER A C 1
ATOM 808 O O . SER A 1 104 ? 0.139 10.618 0.774 1.00 98.19 104 SER A O 1
ATOM 810 N N . LYS A 1 105 ? -0.805 9.127 2.158 1.00 98.00 105 LYS A N 1
ATOM 811 C CA . LYS A 1 105 ? -0.669 9.961 3.355 1.00 98.00 105 LYS A CA 1
ATOM 812 C C . LYS A 1 105 ? 0.817 10.153 3.710 1.00 98.00 105 LYS A C 1
ATOM 814 O O . LYS A 1 105 ? 1.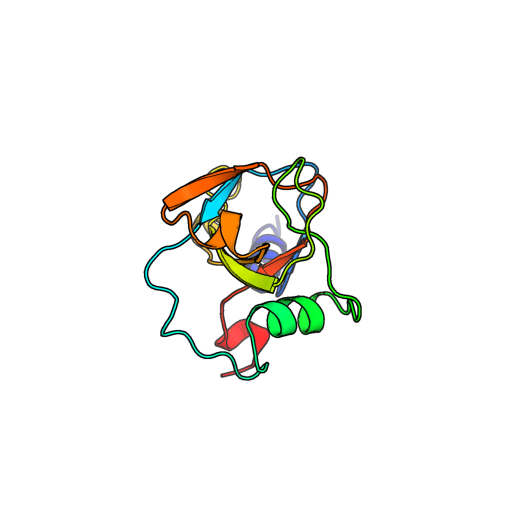638 9.301 3.334 1.00 98.00 105 LYS A O 1
ATOM 819 N N . PRO A 1 106 ? 1.179 11.254 4.388 1.00 96.25 106 PRO A N 1
ATOM 820 C CA . PRO A 1 106 ? 2.540 11.455 4.868 1.00 96.25 106 PRO A CA 1
ATOM 821 C C . PRO A 1 106 ? 2.993 10.303 5.764 1.00 96.25 106 PRO A C 1
ATOM 823 O O . PRO A 1 106 ? 2.169 9.709 6.457 1.00 96.25 106 PRO A O 1
ATOM 826 N N . ASP A 1 107 ? 4.284 9.983 5.704 1.00 94.62 107 ASP A N 1
ATOM 827 C CA . ASP A 1 107 ? 4.954 9.032 6.599 1.00 94.62 107 ASP A CA 1
ATOM 828 C C . ASP A 1 107 ? 4.300 7.642 6.657 1.00 94.62 107 ASP A C 1
ATOM 830 O O . ASP A 1 107 ? 4.329 6.936 7.667 1.00 94.62 107 ASP A O 1
ATOM 834 N N . SER A 1 108 ? 3.692 7.236 5.537 1.00 95.88 108 SER A N 1
ATOM 835 C CA . SER A 1 108 ? 3.040 5.935 5.405 1.00 95.88 108 SER A CA 1
ATOM 836 C C . SER A 1 108 ? 4.064 4.800 5.466 1.00 95.88 108 SER A C 1
ATOM 838 O O . SER A 1 108 ? 5.142 4.869 4.870 1.00 95.88 108 SER A O 1
ATOM 840 N N . VAL A 1 109 ? 3.690 3.714 6.144 1.00 97.44 109 VAL A N 1
ATOM 841 C CA . VAL A 1 109 ? 4.506 2.498 6.236 1.00 97.44 109 VAL A CA 1
ATOM 842 C C . VAL A 1 109 ? 4.028 1.488 5.205 1.00 97.44 109 VAL A C 1
ATOM 844 O O . VAL A 1 109 ? 2.902 1.011 5.271 1.00 97.44 109 VAL A O 1
ATOM 847 N N . PHE A 1 110 ? 4.883 1.110 4.271 1.00 97.50 110 PHE A N 1
ATOM 848 C CA . PHE A 1 110 ? 4.616 0.081 3.272 1.00 97.50 110 PHE A CA 1
ATOM 849 C C . PHE A 1 110 ? 5.257 -1.234 3.703 1.00 97.50 110 PHE A C 1
ATOM 851 O O . PHE A 1 110 ? 6.354 -1.240 4.254 1.00 97.50 110 PHE A O 1
ATOM 858 N N . VAL A 1 111 ? 4.597 -2.360 3.447 1.00 97.25 111 VAL A N 1
ATOM 859 C CA . VAL A 1 111 ? 5.140 -3.688 3.780 1.00 97.25 111 VAL A CA 1
ATOM 860 C C . VAL A 1 111 ? 5.509 -4.411 2.497 1.00 97.25 111 VAL A C 1
ATOM 862 O O . VAL A 1 111 ? 4.754 -4.364 1.535 1.00 97.25 111 VAL A O 1
ATOM 865 N N . SER A 1 112 ? 6.658 -5.077 2.450 1.00 95.56 112 SER A N 1
ATOM 866 C CA . SER A 1 112 ? 7.057 -5.868 1.284 1.00 95.56 112 SER A CA 1
ATOM 867 C C . SER A 1 112 ? 6.019 -6.954 0.978 1.00 95.56 112 SER A C 1
ATOM 869 O O . SER A 1 112 ? 5.572 -7.672 1.873 1.00 95.56 112 SER A O 1
ATOM 871 N N . ALA A 1 113 ? 5.645 -7.101 -0.294 1.00 94.12 113 ALA A N 1
ATOM 872 C CA . ALA A 1 113 ? 4.797 -8.203 -0.755 1.00 94.12 113 ALA A CA 1
ATOM 873 C C . ALA A 1 113 ? 5.605 -9.489 -1.042 1.00 94.12 113 ALA A C 1
ATOM 875 O O . ALA A 1 113 ? 5.039 -10.507 -1.444 1.00 94.12 113 ALA A O 1
ATOM 876 N N . ASN A 1 114 ? 6.934 -9.457 -0.877 1.00 92.00 114 ASN A N 1
ATOM 877 C CA . ASN A 1 114 ? 7.801 -10.611 -1.101 1.00 92.00 114 ASN A CA 1
ATOM 878 C C . ASN A 1 114 ? 7.645 -11.640 0.031 1.00 92.00 114 ASN A C 1
ATOM 880 O O . ASN A 1 114 ? 8.262 -11.509 1.088 1.00 92.00 114 ASN A O 1
ATOM 884 N N . LYS A 1 115 ? 6.872 -12.699 -0.230 1.00 90.12 115 LYS A N 1
ATOM 885 C CA . LYS A 1 115 ? 6.573 -13.765 0.738 1.00 90.12 115 LYS A CA 1
ATOM 886 C C . LYS A 1 115 ? 7.807 -14.509 1.250 1.00 90.12 115 LYS A C 1
ATOM 888 O O . LYS A 1 115 ? 7.850 -14.818 2.439 1.00 90.12 115 LYS A O 1
ATOM 893 N N . ALA A 1 116 ? 8.830 -14.712 0.421 1.00 88.38 116 ALA A N 1
ATOM 894 C CA . ALA A 1 116 ? 10.070 -15.345 0.870 1.00 88.38 116 ALA A CA 1
ATOM 895 C C . ALA A 1 116 ? 10.768 -14.497 1.948 1.00 88.38 116 ALA A C 1
ATOM 897 O O . ALA A 1 116 ? 11.260 -15.030 2.938 1.00 88.38 116 ALA A O 1
ATOM 898 N N . LEU A 1 117 ? 10.736 -13.166 1.803 1.00 88.12 117 LEU A N 1
ATOM 899 C CA . LEU A 1 117 ? 11.308 -12.237 2.779 1.00 88.12 117 LEU A CA 1
ATOM 900 C C . LEU A 1 117 ? 10.444 -12.107 4.043 1.00 88.12 117 LEU A C 1
ATOM 902 O O . LEU A 1 117 ? 10.948 -12.054 5.166 1.00 88.12 117 LEU A O 1
ATOM 906 N N . THR A 1 118 ? 9.128 -12.007 3.876 1.00 87.62 118 THR A N 1
ATOM 907 C CA . THR A 1 118 ? 8.217 -11.694 4.980 1.00 87.62 118 THR A CA 1
ATOM 908 C C . THR A 1 118 ? 7.759 -12.941 5.721 1.00 87.62 118 THR A C 1
ATOM 910 O O . THR A 1 118 ? 7.935 -13.020 6.938 1.00 87.62 118 THR A O 1
ATOM 913 N N . CYS A 1 119 ? 7.214 -13.908 4.984 1.00 86.56 119 CYS A N 1
ATOM 914 C CA . CYS A 1 119 ? 6.553 -15.117 5.471 1.00 86.56 119 CYS A CA 1
ATOM 915 C C . CYS A 1 119 ? 7.490 -16.337 5.514 1.00 86.56 119 CYS A C 1
ATOM 917 O O . CYS A 1 119 ? 7.092 -17.375 6.033 1.00 86.56 119 CYS A O 1
ATOM 919 N N . GLY A 1 120 ? 8.711 -16.219 4.980 1.00 79.12 120 GLY A N 1
ATOM 920 C CA . GLY A 1 120 ? 9.731 -17.269 5.016 1.00 79.12 120 GLY A CA 1
ATOM 9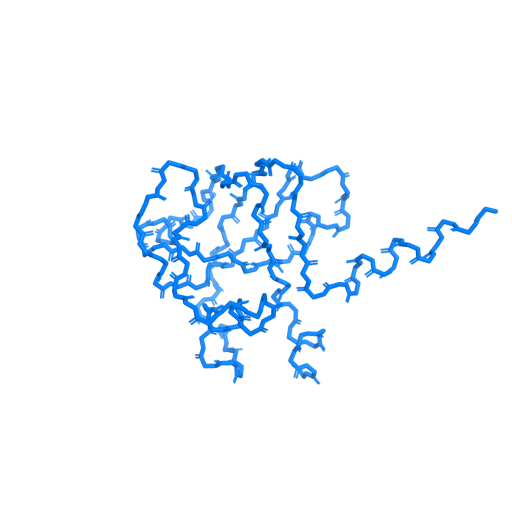21 C C . GLY A 1 120 ? 9.520 -18.413 4.022 1.00 79.12 120 GLY A C 1
ATOM 922 O O . GLY A 1 120 ? 10.197 -19.429 4.143 1.00 79.12 120 GLY A O 1
ATOM 923 N N . THR A 1 121 ? 8.589 -18.277 3.071 1.00 57.28 121 THR A N 1
ATOM 924 C CA . THR A 1 121 ? 8.280 -19.279 2.032 1.00 57.28 121 THR A CA 1
ATOM 925 C C . THR A 1 121 ? 7.674 -18.629 0.802 1.00 57.28 121 THR A C 1
ATOM 927 O O . THR A 1 121 ? 6.757 -17.795 1.008 1.00 57.28 121 THR A O 1
#

Sequence (121 aa):
MHVRGYFWEMLMSKTLTTNGSVTMKNLNGTSDKDCKCGSWLDHWKVFTKVSSTPTCHVAGCNSLAEVGAHVILPKLDNEALRKLNYIAPMCKSHNGQPDTEFRSKPDSVFVSANKALTCGT